Protein AF-A0AA38FB97-F1 (afdb_monomer_lite)

Foldseek 3Di:
DPPPPPPPPPDDPDDQDDDDDWPPDKDWDKDAFDPDVVCVPDTIDIDIGTSHD

InterPro domains:
  IPR036397 Ribonuclease H superfamily [G3DSA:3.30.420.10] (15-53)

Radius of gyration: 17.57 Å; chains: 1; bounding box: 42×15×45 Å

Organism: Taxus chinensis (NCBI:txid29808)

Sequence (53 aa):
CFSGRLKASGSLPLQPVSIEAPFKQWGMDFIGEILDPSSVGHKWILVATDYFT

pLDDT: mean 83.0, std 14.61, range [41.25, 96.62]

Structure (mmCIF, N/CA/C/O backbone):
data_AF-A0AA38FB97-F1
#
_entry.id   AF-A0AA38FB97-F1
#
loop_
_atom_site.group_PDB
_atom_site.id
_atom_site.type_symbol
_atom_site.label_atom_id
_atom_site.label_alt_id
_atom_site.label_comp_id
_atom_site.label_asym_id
_atom_site.label_entity_id
_atom_site.label_seq_id
_atom_site.pdbx_PDB_ins_code
_atom_site.Cartn_x
_atom_site.Cartn_y
_atom_site.Cartn_z
_atom_site.occupancy
_atom_site.B_iso_or_equiv
_atom_site.auth_seq_id
_atom_site.auth_comp_id
_atom_site.auth_asym_id
_atom_site.auth_atom_id
_atom_site.pdbx_PDB_model_num
ATOM 1 N N . CYS A 1 1 ? 16.779 -7.064 28.914 1.00 41.25 1 CYS A N 1
ATOM 2 C CA . CYS A 1 1 ? 16.986 -5.644 28.563 1.00 41.25 1 CYS A CA 1
ATOM 3 C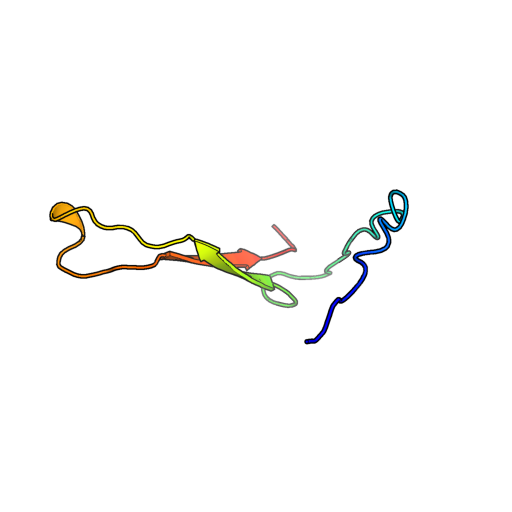 C . CYS A 1 1 ? 17.743 -5.594 27.235 1.00 41.25 1 CYS A C 1
ATOM 5 O O . CYS A 1 1 ? 18.962 -5.703 27.233 1.00 41.25 1 CYS A O 1
ATOM 7 N N . PHE A 1 2 ? 17.034 -5.559 26.103 1.00 43.88 2 PHE A N 1
ATOM 8 C CA . PHE A 1 2 ? 17.655 -5.418 24.782 1.00 43.88 2 PHE A CA 1
ATOM 9 C C . PHE A 1 2 ? 17.754 -3.927 24.461 1.00 43.88 2 PHE A C 1
ATOM 11 O O . PHE A 1 2 ? 16.840 -3.343 23.890 1.00 43.88 2 PHE A O 1
ATOM 18 N N . SER A 1 3 ? 18.851 -3.297 24.878 1.00 50.12 3 SER A N 1
ATOM 19 C CA . SER A 1 3 ? 19.187 -1.945 24.428 1.00 50.12 3 SER A CA 1
ATOM 20 C C . SER A 1 3 ? 19.825 -2.046 23.043 1.00 50.12 3 SER A C 1
ATOM 22 O O . SER A 1 3 ? 21.044 -2.132 22.894 1.00 50.12 3 SER A O 1
ATOM 24 N N . GLY A 1 4 ? 18.980 -2.130 22.015 1.00 48.94 4 GLY A N 1
ATOM 25 C CA . GLY A 1 4 ? 19.409 -1.983 20.632 1.00 48.94 4 GLY A CA 1
ATOM 26 C C . GLY A 1 4 ? 19.786 -0.527 20.389 1.00 48.94 4 GLY A C 1
ATOM 27 O O . GLY A 1 4 ? 18.918 0.327 20.240 1.00 48.94 4 GLY A O 1
ATOM 28 N N . ARG A 1 5 ? 21.086 -0.223 20.361 1.00 57.72 5 ARG A N 1
ATOM 29 C CA . ARG A 1 5 ? 21.587 1.059 19.851 1.00 57.72 5 ARG A CA 1
ATOM 30 C C . ARG A 1 5 ? 21.176 1.159 18.382 1.00 57.72 5 ARG A C 1
ATOM 32 O O . ARG A 1 5 ? 21.796 0.519 17.533 1.00 57.72 5 ARG A O 1
ATOM 39 N N . LEU A 1 6 ? 20.167 1.971 18.079 1.00 64.06 6 LEU A N 1
ATOM 40 C CA . LEU A 1 6 ? 19.937 2.450 16.721 1.00 64.06 6 LEU A CA 1
ATOM 41 C C . LEU A 1 6 ? 21.158 3.300 16.351 1.00 64.06 6 LEU A C 1
ATOM 43 O O . LEU A 1 6 ? 21.255 4.472 16.709 1.00 64.06 6 LEU A O 1
ATOM 47 N N . LYS A 1 7 ? 22.155 2.687 15.705 1.00 60.28 7 LYS A N 1
ATOM 48 C CA . LYS A 1 7 ? 23.159 3.456 14.974 1.00 60.28 7 LYS A CA 1
ATOM 49 C C . LYS A 1 7 ? 22.379 4.195 13.897 1.00 60.28 7 LYS A C 1
ATOM 51 O O . LYS A 1 7 ? 21.829 3.548 13.012 1.00 60.28 7 LYS A O 1
ATOM 56 N N . ALA A 1 8 ? 22.323 5.520 13.983 1.00 63.41 8 ALA A N 1
ATOM 57 C CA . ALA A 1 8 ? 21.921 6.340 12.855 1.00 63.41 8 ALA A CA 1
ATOM 58 C C . ALA A 1 8 ? 22.932 6.063 11.735 1.00 63.41 8 ALA A C 1
ATOM 60 O O . ALA A 1 8 ? 24.037 6.607 11.732 1.00 63.41 8 ALA A O 1
ATOM 61 N N . SER A 1 9 ? 22.610 5.123 10.843 1.00 62.06 9 SER A N 1
ATOM 62 C CA . SER A 1 9 ? 23.324 5.002 9.584 1.00 62.06 9 SER A CA 1
ATOM 63 C C . SER A 1 9 ? 23.091 6.326 8.877 1.00 62.06 9 SER A C 1
ATOM 65 O O . SER A 1 9 ? 21.937 6.705 8.664 1.00 62.06 9 SER A O 1
ATOM 67 N N . GLY A 1 10 ? 24.163 7.058 8.572 1.00 68.81 10 GLY A N 1
ATOM 68 C CA . GLY A 1 10 ? 24.057 8.223 7.701 1.00 68.81 10 GLY A CA 1
ATOM 69 C C . GLY A 1 10 ? 23.249 7.866 6.452 1.00 68.81 10 GLY A C 1
ATOM 70 O O . GLY A 1 10 ? 23.224 6.701 6.060 1.00 68.81 10 GLY A O 1
ATOM 71 N N . SER A 1 11 ? 22.568 8.863 5.883 1.00 69.50 11 SER A N 1
ATOM 72 C CA . SER A 1 11 ? 21.811 8.779 4.629 1.00 69.50 11 SER A CA 1
ATOM 73 C C . SER A 1 11 ? 22.449 7.780 3.654 1.00 69.50 11 SER A C 1
ATOM 75 O O . SER A 1 11 ? 23.438 8.1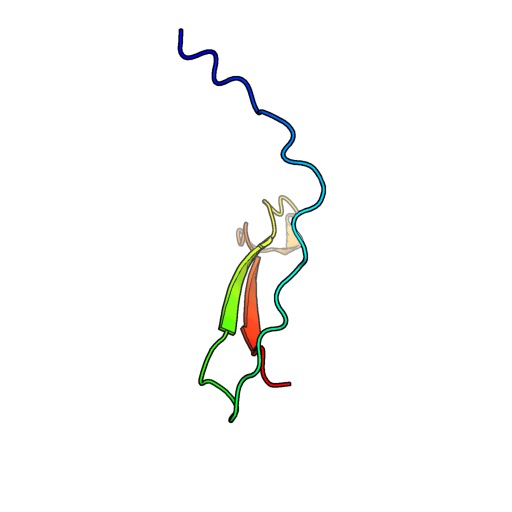05 2.995 1.00 69.50 11 SER A O 1
ATOM 77 N N . LEU A 1 12 ? 21.908 6.561 3.577 1.00 75.38 12 LEU A N 1
ATOM 78 C CA . LEU A 1 12 ? 22.308 5.610 2.549 1.00 75.38 12 LEU A CA 1
ATOM 79 C C . LEU A 1 12 ? 21.747 6.127 1.220 1.00 75.38 12 LEU A C 1
ATOM 81 O O . LEU A 1 12 ? 20.611 6.608 1.202 1.00 75.38 12 LEU A O 1
ATOM 85 N N . PRO A 1 13 ? 22.514 6.076 0.119 1.00 79.81 13 PRO A N 1
ATOM 86 C CA . PRO A 1 13 ? 21.994 6.492 -1.173 1.00 79.81 13 PRO A CA 1
ATOM 87 C C . PRO A 1 13 ? 20.770 5.635 -1.514 1.00 79.81 13 PRO A C 1
ATOM 89 O O . PRO A 1 13 ? 20.855 4.405 -1.529 1.00 79.81 13 PRO A O 1
ATOM 92 N N . LEU A 1 14 ? 19.630 6.288 -1.754 1.00 83.75 14 LEU A N 1
ATOM 93 C CA . LEU A 1 14 ? 18.422 5.613 -2.216 1.00 83.75 14 LEU A CA 1
ATOM 94 C C . LEU A 1 14 ? 18.719 4.986 -3.580 1.00 83.75 14 LEU A C 1
ATOM 96 O O . LEU A 1 14 ? 19.175 5.674 -4.495 1.00 83.75 14 LEU A O 1
ATOM 100 N N . GLN A 1 15 ? 18.480 3.683 -3.709 1.00 80.94 15 GLN A N 1
ATOM 101 C CA . GLN A 1 15 ? 18.582 3.003 -4.995 1.00 80.94 15 GLN A CA 1
ATOM 102 C C . GLN A 1 15 ? 17.249 3.158 -5.735 1.00 80.94 15 GLN A C 1
ATOM 104 O O . GLN A 1 15 ? 16.213 2.784 -5.181 1.00 80.94 15 GLN A O 1
ATOM 109 N N . PRO A 1 16 ? 17.241 3.719 -6.956 1.00 80.19 16 PRO A N 1
ATOM 110 C CA . PRO A 1 16 ? 16.024 3.807 -7.745 1.00 80.19 16 PRO A CA 1
ATOM 111 C C . PRO A 1 16 ? 15.556 2.405 -8.141 1.00 80.19 16 PRO A C 1
ATOM 113 O O . PRO A 1 16 ? 16.345 1.568 -8.581 1.00 80.19 16 PRO A O 1
ATOM 116 N N . VAL A 1 17 ? 14.257 2.161 -7.994 1.00 81.75 17 VAL A N 1
ATOM 117 C CA . VAL A 1 17 ? 13.608 0.932 -8.449 1.00 81.75 17 VAL A CA 1
ATOM 118 C C . VAL A 1 1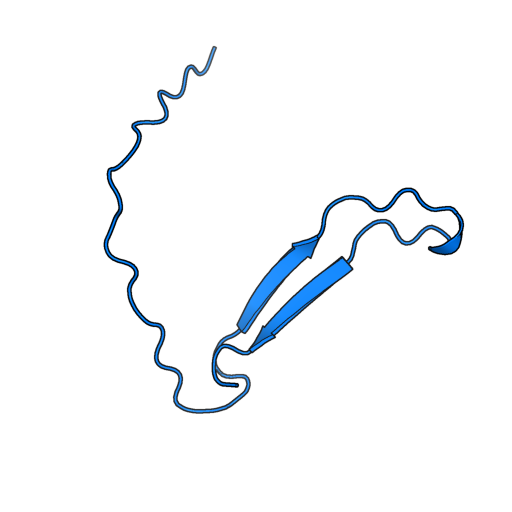7 ? 13.209 1.139 -9.912 1.00 81.75 17 VAL A C 1
ATOM 120 O O . VAL A 1 17 ? 12.433 2.040 -10.210 1.00 81.75 17 VAL A O 1
ATOM 123 N N . SER A 1 18 ? 13.757 0.337 -10.829 1.00 86.50 18 SER A N 1
ATOM 124 C CA . SER A 1 18 ? 13.372 0.342 -12.246 1.00 86.50 18 SER A CA 1
ATOM 125 C C . SER A 1 18 ? 12.563 -0.913 -12.542 1.00 86.50 18 SER A C 1
ATOM 127 O O . SER A 1 18 ? 13.091 -2.023 -12.489 1.00 86.50 18 SER A O 1
ATOM 129 N N . ILE A 1 19 ? 11.270 -0.731 -12.799 1.00 92.69 19 ILE A N 1
ATOM 130 C CA . ILE A 1 19 ? 10.337 -1.803 -13.142 1.00 92.69 19 ILE A CA 1
ATOM 131 C C . ILE A 1 19 ? 9.971 -1.674 -14.623 1.00 92.69 19 ILE A C 1
ATOM 133 O O . ILE A 1 19 ? 9.762 -0.571 -15.114 1.00 92.69 19 ILE A O 1
ATOM 137 N N . GLU A 1 20 ? 9.902 -2.795 -15.343 1.00 91.31 20 GLU A N 1
ATOM 138 C CA . GLU A 1 20 ? 9.697 -2.808 -16.803 1.00 91.31 20 GLU A CA 1
ATOM 139 C C . GLU A 1 20 ? 8.221 -2.867 -17.233 1.00 91.31 20 GLU A C 1
ATOM 141 O O . GLU A 1 20 ? 7.905 -2.564 -18.382 1.00 91.31 20 GLU A O 1
ATOM 146 N N . ALA A 1 21 ? 7.310 -3.280 -16.345 1.00 92.44 21 ALA A N 1
ATOM 147 C CA . ALA A 1 21 ? 5.882 -3.388 -16.644 1.00 92.44 21 ALA A CA 1
ATOM 148 C C . ALA A 1 21 ? 5.008 -3.228 -15.383 1.00 92.44 21 ALA A C 1
ATOM 150 O O . ALA A 1 21 ? 5.475 -3.557 -14.286 1.00 92.44 21 ALA A O 1
ATOM 151 N N . PRO A 1 22 ? 3.731 -2.820 -15.527 1.00 93.56 22 PRO A N 1
ATOM 152 C CA . PRO A 1 22 ? 2.787 -2.765 -14.413 1.00 93.56 22 PRO A CA 1
ATOM 153 C C . PRO A 1 22 ? 2.666 -4.109 -13.687 1.00 93.56 22 PRO A C 1
ATOM 155 O O . PRO A 1 22 ? 2.767 -5.174 -14.306 1.00 93.56 22 PRO A O 1
ATOM 158 N N . PHE A 1 23 ? 2.411 -4.066 -12.377 1.00 90.62 23 PHE A N 1
ATOM 159 C CA . PHE A 1 23 ? 2.161 -5.232 -11.517 1.00 90.62 23 PHE A CA 1
ATOM 160 C C . PHE A 1 23 ? 3.345 -6.202 -11.356 1.00 90.62 23 PHE A C 1
ATOM 162 O O . PHE A 1 23 ? 3.186 -7.289 -10.798 1.00 90.62 23 PHE A O 1
ATOM 169 N N . LYS A 1 24 ? 4.548 -5.837 -11.819 1.00 92.69 24 LYS A N 1
ATOM 170 C CA . LYS A 1 24 ? 5.771 -6.635 -11.615 1.00 92.69 24 LYS A CA 1
ATOM 171 C C . LYS A 1 24 ? 6.340 -6.481 -10.209 1.00 92.69 24 LYS A C 1
ATOM 173 O O . LYS A 1 24 ? 6.884 -7.441 -9.671 1.00 92.69 24 LYS A O 1
ATOM 178 N N . GLN A 1 25 ? 6.206 -5.294 -9.623 1.00 92.62 25 GLN A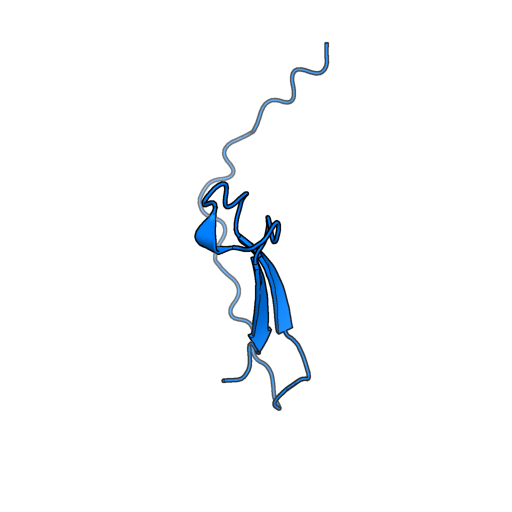 N 1
ATOM 179 C CA . GLN A 1 25 ? 6.608 -5.016 -8.251 1.00 92.62 25 GLN A CA 1
ATOM 180 C C . GLN A 1 25 ? 5.752 -3.890 -7.680 1.00 92.62 25 GLN A C 1
ATOM 182 O O . GLN A 1 25 ? 5.519 -2.875 -8.333 1.00 92.62 25 GLN A O 1
ATOM 187 N N . TRP A 1 26 ? 5.316 -4.070 -6.442 1.00 95.06 26 TRP A N 1
ATOM 188 C CA . TRP A 1 26 ? 4.468 -3.127 -5.735 1.00 95.06 26 TRP A CA 1
ATOM 189 C C . TRP A 1 26 ? 4.843 -3.114 -4.256 1.00 95.06 26 TRP A C 1
ATOM 191 O O . TRP A 1 26 ? 5.303 -4.117 -3.706 1.00 95.06 26 TRP A O 1
ATOM 201 N N . GLY A 1 27 ? 4.685 -1.955 -3.628 1.00 93.88 27 GLY A N 1
ATOM 202 C CA . GLY A 1 27 ? 4.797 -1.793 -2.186 1.00 93.88 27 GLY A CA 1
ATOM 203 C C . GLY A 1 27 ? 3.447 -1.999 -1.518 1.00 93.88 27 GLY A C 1
ATOM 204 O O . GLY A 1 27 ? 2.430 -1.541 -2.037 1.00 93.88 27 GLY A O 1
ATOM 205 N N . MET A 1 28 ? 3.451 -2.649 -0.357 1.00 96.62 28 MET A N 1
ATOM 206 C CA . MET A 1 28 ? 2.294 -2.750 0.530 1.00 96.62 28 MET A CA 1
ATOM 207 C C . MET A 1 28 ? 2.605 -2.072 1.847 1.00 96.62 28 MET A C 1
ATOM 209 O O . MET A 1 28 ? 3.685 -2.288 2.396 1.00 96.62 28 MET A O 1
ATOM 213 N N . ASP A 1 29 ? 1.649 -1.323 2.377 1.00 95.69 29 ASP A N 1
ATOM 214 C CA . ASP A 1 29 ? 1.755 -0.781 3.726 1.00 95.69 29 ASP 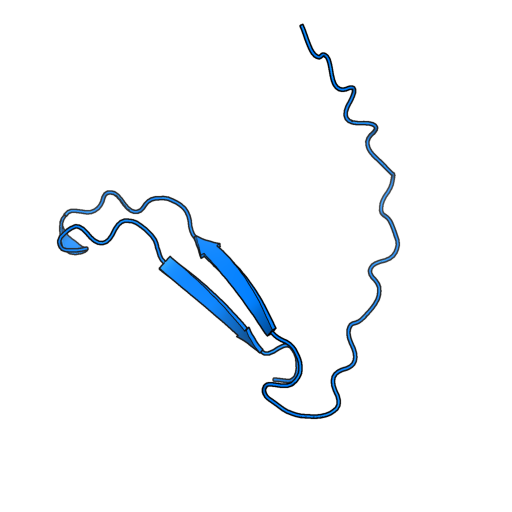A CA 1
ATOM 215 C C . ASP A 1 29 ? 0.382 -0.673 4.392 1.00 95.69 29 ASP A C 1
ATOM 217 O O . ASP A 1 29 ? -0.655 -0.670 3.725 1.00 95.69 29 ASP A O 1
ATOM 221 N N . PHE A 1 30 ? 0.377 -0.575 5.716 1.00 94.69 30 PHE A N 1
ATOM 222 C CA . PHE A 1 30 ? -0.803 -0.237 6.493 1.00 94.69 30 PHE A CA 1
ATOM 223 C C . PHE A 1 30 ? -0.699 1.207 6.967 1.00 94.69 30 PHE A C 1
ATOM 225 O O . PHE A 1 30 ? 0.192 1.559 7.737 1.00 94.69 30 PHE A O 1
ATOM 232 N N . ILE A 1 31 ? -1.665 2.039 6.584 1.00 91.81 31 ILE A N 1
ATOM 233 C CA . ILE A 1 31 ? -1.849 3.318 7.271 1.00 91.81 31 ILE A CA 1
ATOM 234 C C . ILE A 1 31 ? -2.458 3.013 8.642 1.00 91.81 31 ILE A C 1
ATOM 236 O O . ILE A 1 31 ? -3.338 2.153 8.757 1.00 91.81 31 ILE A O 1
ATOM 240 N N . GLY A 1 32 ? -1.932 3.695 9.666 1.00 87.44 32 GLY A N 1
ATOM 241 C CA . GLY A 1 32 ? -2.216 3.464 11.083 1.00 87.44 32 GLY A CA 1
ATOM 242 C C . GLY A 1 32 ? -3.698 3.467 11.469 1.00 87.44 32 GLY A C 1
ATOM 243 O O . GLY A 1 32 ? -4.582 3.721 10.654 1.00 87.44 32 GLY A O 1
ATOM 244 N N . GLU A 1 33 ? -3.966 3.155 12.740 1.00 90.00 33 GLU A N 1
ATOM 245 C CA . GLU A 1 33 ? -5.336 2.918 13.197 1.00 90.00 33 GLU A CA 1
ATOM 246 C C . GLU A 1 33 ? -6.234 4.156 13.029 1.00 90.00 33 GLU A C 1
ATOM 248 O O . GLU A 1 33 ? -5.942 5.239 13.538 1.00 90.00 33 GLU A O 1
ATOM 253 N N . ILE A 1 34 ? -7.356 3.966 12.339 1.00 91.44 34 ILE A N 1
ATOM 254 C CA . ILE A 1 34 ? -8.443 4.926 12.201 1.00 91.44 34 ILE A CA 1
ATOM 255 C C . ILE A 1 34 ? -9.500 4.563 13.236 1.00 91.44 34 ILE A C 1
ATOM 257 O O . ILE A 1 34 ? -10.078 3.477 13.210 1.00 91.44 34 ILE A O 1
ATOM 261 N N . LEU A 1 35 ? -9.739 5.491 14.159 1.00 87.50 35 LEU A N 1
ATOM 262 C CA . LEU A 1 35 ? -10.673 5.318 15.273 1.00 87.50 35 LEU A CA 1
ATOM 263 C C . LEU A 1 35 ? -12.028 5.993 15.029 1.00 87.50 35 LEU A C 1
ATOM 265 O O . LEU A 1 35 ? -12.892 5.967 15.905 1.00 87.50 35 LEU A O 1
ATOM 269 N N . ASP A 1 36 ? -12.221 6.604 13.859 1.00 89.50 36 ASP A N 1
ATOM 270 C CA . ASP A 1 36 ? -13.445 7.336 13.562 1.00 89.50 36 ASP A CA 1
ATOM 271 C C . ASP A 1 36 ? -14.665 6.405 13.440 1.00 89.50 36 ASP A C 1
ATOM 273 O O . ASP A 1 36 ? -14.614 5.407 12.718 1.00 89.50 36 ASP A O 1
ATOM 277 N N . PRO A 1 37 ? -15.815 6.751 14.050 1.00 83.25 37 PRO A N 1
ATOM 278 C CA . PRO A 1 37 ? -17.041 5.953 13.953 1.00 83.25 37 PRO A CA 1
ATOM 279 C C . PRO A 1 37 ? -17.564 5.789 12.518 1.00 83.25 37 PRO A C 1
ATOM 281 O O . PRO A 1 37 ? -18.292 4.839 12.226 1.00 83.25 37 PRO A O 1
ATOM 284 N N . SER A 1 38 ? -17.199 6.708 11.617 1.00 88.31 38 SER A N 1
ATOM 285 C CA . SER A 1 38 ? -17.582 6.680 10.201 1.00 88.31 38 SER A CA 1
ATOM 286 C C . SER A 1 38 ? -16.974 5.503 9.438 1.00 88.31 38 SER A C 1
ATOM 288 O O . SER A 1 38 ? -17.496 5.131 8.390 1.00 88.31 38 SER A O 1
ATOM 290 N N . SER A 1 39 ? -15.913 4.881 9.964 1.00 89.50 39 SER A N 1
ATOM 291 C CA . SER A 1 39 ? -15.262 3.742 9.325 1.00 89.50 39 SER A CA 1
ATOM 292 C C . SER A 1 39 ? -16.022 2.422 9.504 1.00 89.50 39 SER A C 1
ATOM 294 O O . SER A 1 39 ? -15.614 1.408 8.945 1.00 89.50 39 SER A O 1
ATOM 296 N N . VAL A 1 40 ? -17.129 2.393 10.261 1.00 89.94 40 VAL A N 1
ATOM 297 C CA . VAL A 1 40 ? -17.957 1.187 10.487 1.00 89.94 40 VAL A CA 1
ATOM 298 C C . VAL A 1 40 ? -17.117 0.007 11.010 1.00 89.94 40 VAL A C 1
ATOM 300 O O . VAL A 1 40 ? -17.279 -1.142 10.609 1.00 89.94 40 VAL A O 1
ATOM 303 N N . GLY A 1 41 ? -16.157 0.302 11.890 1.00 87.19 41 GLY A N 1
ATOM 304 C CA . GLY A 1 41 ? -15.266 -0.702 12.474 1.00 87.19 41 GLY A CA 1
ATOM 305 C C . GLY A 1 41 ? -14.059 -1.084 11.610 1.00 87.19 41 GLY A C 1
ATOM 306 O O . GLY A 1 41 ? -13.247 -1.896 12.056 1.00 87.19 41 GLY A O 1
ATOM 307 N N . HIS A 1 42 ? -13.884 -0.488 10.425 1.00 91.69 42 HIS A N 1
ATOM 308 C CA . HIS A 1 42 ? -12.642 -0.610 9.661 1.00 91.69 42 HIS A CA 1
ATOM 309 C C . HIS A 1 42 ? -11.556 0.250 10.309 1.00 91.69 42 HIS A C 1
ATOM 311 O O . HIS A 1 42 ? -11.675 1.469 10.407 1.00 91.69 42 HIS A O 1
ATOM 317 N N . LYS A 1 43 ? -10.493 -0.401 10.771 1.00 91.25 43 LYS A N 1
ATOM 318 C CA . LYS A 1 43 ? -9.453 0.236 11.586 1.00 91.25 43 LYS A CA 1
ATOM 319 C C . LYS A 1 43 ? -8.191 0.583 10.819 1.00 91.25 43 LYS A C 1
ATOM 321 O O . LYS A 1 43 ? -7.440 1.423 11.278 1.00 91.25 43 LYS A O 1
ATOM 326 N N . TRP A 1 44 ? -7.937 -0.036 9.674 1.00 92.88 44 TRP A N 1
ATOM 327 C CA . TRP A 1 44 ? -6.695 0.165 8.929 1.00 92.88 44 TRP A CA 1
ATOM 328 C C . TRP A 1 44 ? -6.990 0.345 7.453 1.00 92.88 44 TRP A C 1
ATOM 330 O O . TRP A 1 44 ? -7.954 -0.223 6.935 1.00 92.88 44 TRP A O 1
ATOM 340 N N . ILE A 1 45 ? -6.128 1.095 6.776 1.00 93.31 45 ILE A N 1
ATOM 341 C CA . ILE A 1 45 ? -6.140 1.185 5.318 1.00 93.31 45 ILE A CA 1
ATOM 342 C C . ILE A 1 45 ? -4.953 0.387 4.805 1.00 93.31 45 ILE A C 1
ATOM 344 O O . ILE A 1 45 ? -3.810 0.677 5.155 1.00 93.31 45 ILE A O 1
ATOM 348 N N . LEU A 1 46 ? -5.237 -0.601 3.961 1.00 94.88 46 LEU A N 1
ATOM 349 C CA . LEU A 1 46 ? -4.214 -1.285 3.189 1.00 94.88 46 LEU A CA 1
ATOM 350 C C . LEU A 1 46 ? -3.891 -0.447 1.953 1.00 94.88 46 LEU A C 1
ATOM 352 O O . LEU A 1 46 ? -4.769 -0.188 1.129 1.00 94.88 46 LEU A O 1
ATOM 356 N N . VAL A 1 47 ? -2.637 -0.038 1.825 1.00 96.00 47 VAL A N 1
ATOM 357 C CA . VAL A 1 47 ? -2.125 0.693 0.668 1.00 96.00 47 VAL A CA 1
ATOM 358 C C . VAL A 1 47 ? -1.334 -0.266 -0.202 1.00 96.00 47 VAL A C 1
ATOM 360 O O . V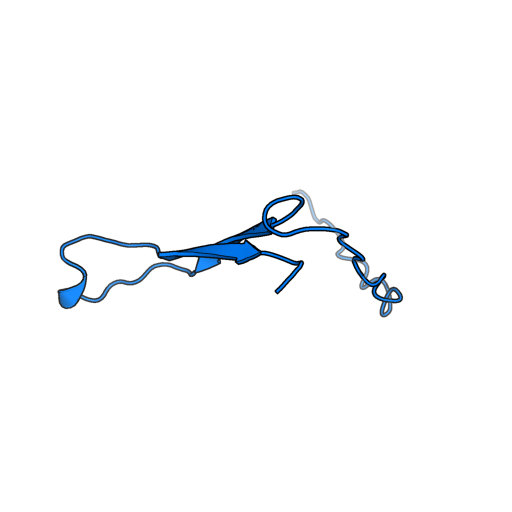AL A 1 47 ? -0.518 -1.038 0.296 1.00 96.00 47 VAL A O 1
ATOM 363 N N . ALA A 1 48 ? -1.579 -0.197 -1.505 1.00 95.69 48 ALA A N 1
ATOM 364 C CA . ALA A 1 48 ? -0.835 -0.907 -2.529 1.00 95.69 48 ALA A CA 1
ATOM 365 C C . ALA A 1 48 ? -0.383 0.112 -3.578 1.00 95.69 48 ALA A C 1
ATOM 367 O O . ALA A 1 48 ? -1.225 0.746 -4.215 1.00 95.69 48 ALA A O 1
ATOM 368 N N . THR A 1 49 ? 0.927 0.271 -3.749 1.00 94.44 49 THR A N 1
ATOM 369 C CA . THR A 1 49 ? 1.507 1.195 -4.732 1.00 94.44 49 THR A CA 1
ATOM 370 C C . THR A 1 49 ? 2.299 0.397 -5.751 1.00 94.44 49 THR A C 1
ATOM 372 O O . THR A 1 49 ? 3.309 -0.216 -5.407 1.00 94.44 49 THR A O 1
ATOM 375 N N . ASP A 1 50 ? 1.849 0.401 -7.001 1.00 93.44 50 ASP A N 1
ATOM 376 C CA . ASP A 1 50 ? 2.606 -0.142 -8.127 1.00 93.44 50 ASP A CA 1
ATOM 377 C C . ASP A 1 50 ? 3.804 0.769 -8.418 1.00 93.44 50 ASP A C 1
ATOM 379 O O . ASP A 1 50 ? 3.637 1.971 -8.588 1.00 93.44 50 ASP A O 1
ATOM 383 N N . TYR A 1 51 ? 5.017 0.216 -8.445 1.00 91.94 51 TYR A N 1
ATOM 384 C CA . TYR A 1 51 ? 6.237 1.016 -8.631 1.00 91.94 51 TYR A CA 1
ATOM 385 C C . TYR A 1 51 ? 6.545 1.345 -10.095 1.00 91.94 51 TYR A C 1
ATOM 387 O O . TYR A 1 51 ? 7.561 1.976 -10.376 1.00 91.94 51 TYR A O 1
ATOM 395 N N . PHE A 1 52 ? 5.707 0.890 -11.025 1.00 89.69 52 PHE A N 1
ATOM 396 C CA . PHE A 1 52 ? 5.846 1.197 -12.444 1.00 89.69 52 PHE A CA 1
ATOM 397 C C . PHE A 1 52 ? 5.122 2.491 -12.856 1.00 89.69 52 PHE A C 1
ATOM 399 O O . PHE A 1 52 ? 5.575 3.151 -13.790 1.00 89.69 52 PHE A O 1
ATOM 406 N N . THR A 1 53 ? 4.011 2.832 -12.192 1.00 77.75 53 THR A N 1
ATOM 407 C CA . THR A 1 53 ? 3.113 3.947 -12.556 1.00 77.75 53 THR A CA 1
ATOM 408 C C . THR A 1 53 ? 3.538 5.268 -11.919 1.00 77.75 53 THR A C 1
ATOM 410 O O . THR A 1 53 ? 3.503 6.294 -12.635 1.00 77.75 53 THR A O 1
#

Secondary structure (DSSP, 8-state):
-----------PPPPPP--SSTTSSEEEEEE-----GGGTT---EEEEEES--